Protein AF-A0A091B9T5-F1 (afdb_monomer)

Nearest PDB structures (foldseek):
  4co3-assembly2_B  TM=3.936E-01  e=3.176E-01  Azospirillum brasilense
  1k1g-assembly1_A  TM=3.291E-01  e=1.019E+00  Homo sapiens
  7tlf-assembly2_E  TM=2.556E-01  e=2.486E+00  Proteomonas sulcata
  7pkq-assembly1_e  TM=2.042E-01  e=5.663E+00  Chlamydomonas reinhardtii

Foldseek 3Di:
DAFDQDQVVQVVLCVVCVVVVFAKDKDFDDPPPDPDPDDDDPVVVVVSVVGDTIHMDGPDPVCVVVSVVVCVVVVVDDPDPPVPDPDPPVPPPPDPPPPDVVVVVVVVVVVVVVVVCCVVVVVVVVVVVVD

Structure (mmCIF, N/CA/C/O backbone):
data_AF-A0A091B9T5-F1
#
_entry.id   AF-A0A091B9T5-F1
#
loop_
_atom_site.group_PDB
_atom_site.id
_atom_site.type_symbol
_atom_site.label_atom_id
_atom_site.label_alt_id
_atom_site.label_comp_id
_atom_site.label_asym_id
_atom_site.label_entity_id
_atom_site.label_seq_id
_atom_site.pdbx_PDB_ins_code
_atom_site.Cartn_x
_atom_site.Cartn_y
_atom_site.Cartn_z
_atom_site.occupancy
_atom_site.B_iso_or_equiv
_atom_site.auth_seq_id
_atom_site.auth_comp_id
_atom_site.auth_asym_id
_atom_site.auth_atom_id
_atom_site.pdbx_PDB_model_num
ATOM 1 N N . MET A 1 1 ? 3.697 -1.158 4.494 1.00 85.44 1 MET A N 1
ATOM 2 C CA . MET A 1 1 ? 2.756 -0.263 5.195 1.00 85.44 1 MET A CA 1
ATOM 3 C C . MET A 1 1 ? 1.846 0.366 4.160 1.00 85.44 1 MET A C 1
ATOM 5 O O . MET A 1 1 ? 2.355 0.818 3.140 1.00 85.44 1 MET A O 1
ATOM 9 N N . PHE A 1 2 ? 0.542 0.374 4.419 1.00 89.56 2 PHE A N 1
ATOM 10 C CA . PHE A 1 2 ? -0.470 1.042 3.598 1.00 89.56 2 PHE A CA 1
ATOM 11 C C . PHE A 1 2 ? -1.319 1.949 4.495 1.00 89.56 2 PHE A C 1
ATOM 13 O O . PHE A 1 2 ? -1.647 1.556 5.613 1.00 89.56 2 PHE A O 1
ATOM 20 N N . THR A 1 3 ? -1.667 3.143 4.019 1.00 89.00 3 THR A N 1
ATOM 21 C CA . THR A 1 3 ? -2.402 4.156 4.792 1.00 89.00 3 THR A CA 1
ATOM 22 C C . THR A 1 3 ? -3.555 4.695 3.962 1.00 89.00 3 THR A C 1
ATOM 24 O O . THR A 1 3 ? -3.389 4.973 2.776 1.00 89.00 3 THR A O 1
ATOM 27 N N . SER A 1 4 ? -4.725 4.870 4.576 1.00 85.62 4 SER A N 1
ATOM 28 C CA . SER A 1 4 ? -5.888 5.464 3.919 1.00 85.62 4 SER A CA 1
ATOM 29 C C . SER A 1 4 ? -6.719 6.295 4.890 1.00 85.62 4 SER A C 1
ATOM 31 O O . SER A 1 4 ? -6.839 5.979 6.070 1.00 85.62 4 SER A O 1
ATOM 33 N N . ALA A 1 5 ? -7.363 7.341 4.369 1.00 83.19 5 ALA A N 1
ATOM 34 C CA . ALA A 1 5 ? -8.342 8.120 5.124 1.00 83.19 5 ALA A CA 1
ATOM 35 C C . ALA A 1 5 ? -9.638 7.333 5.410 1.00 83.19 5 ALA A C 1
ATOM 37 O O . ALA A 1 5 ? -10.395 7.695 6.307 1.00 83.19 5 ALA A O 1
ATOM 38 N N . ARG A 1 6 ? -9.921 6.278 4.633 1.00 83.81 6 ARG A N 1
ATOM 39 C CA . ARG A 1 6 ? -11.089 5.407 4.818 1.00 83.81 6 ARG A CA 1
ATOM 40 C C . ARG A 1 6 ? -10.661 4.157 5.572 1.00 83.81 6 ARG A C 1
ATOM 42 O O . ARG A 1 6 ? -9.867 3.372 5.053 1.00 83.81 6 ARG A O 1
ATOM 49 N N . PHE A 1 7 ? -11.195 3.967 6.774 1.00 87.75 7 PHE A N 1
ATOM 50 C CA . PHE A 1 7 ? -10.878 2.800 7.595 1.00 87.75 7 PHE A CA 1
ATOM 51 C C . PHE A 1 7 ? -11.269 1.487 6.905 1.00 87.75 7 PHE A C 1
ATOM 53 O O . PHE A 1 7 ? -10.527 0.514 6.965 1.00 87.75 7 PHE A O 1
ATOM 60 N N . GLU A 1 8 ? -12.374 1.486 6.161 1.00 88.56 8 GLU A N 1
ATOM 61 C CA . GLU A 1 8 ? -12.866 0.325 5.419 1.00 88.56 8 GLU A CA 1
ATOM 62 C C . GLU A 1 8 ? -11.849 -0.161 4.380 1.00 88.56 8 GLU A C 1
ATOM 64 O O . GLU A 1 8 ? -11.704 -1.361 4.160 1.00 88.56 8 GLU A O 1
ATOM 69 N N . ASN A 1 9 ? -11.104 0.761 3.762 1.00 90.38 9 ASN A N 1
ATOM 70 C CA . ASN A 1 9 ? -10.045 0.400 2.823 1.00 90.38 9 ASN A CA 1
ATOM 71 C C . ASN A 1 9 ? -8.889 -0.295 3.544 1.00 90.38 9 ASN A C 1
ATOM 73 O O . ASN A 1 9 ? -8.365 -1.284 3.046 1.00 90.38 9 ASN A O 1
ATOM 77 N N . VAL A 1 10 ? -8.505 0.203 4.720 1.00 92.25 10 VAL A N 1
ATOM 78 C CA . VAL A 1 10 ? -7.447 -0.406 5.539 1.00 92.25 10 VAL A CA 1
ATOM 79 C C . VAL A 1 10 ? -7.854 -1.802 5.991 1.00 92.25 10 VAL A C 1
ATOM 81 O O . VAL A 1 10 ? -7.038 -2.715 5.931 1.00 92.25 10 VAL A O 1
ATOM 84 N N . GLN A 1 11 ? -9.118 -1.980 6.373 1.00 92.56 11 GLN A N 1
ATOM 85 C CA . GLN A 1 11 ? -9.650 -3.273 6.783 1.00 92.56 11 GLN A CA 1
ATOM 86 C C . GLN A 1 11 ? -9.639 -4.284 5.633 1.00 92.56 11 GLN A C 1
ATOM 88 O O . GLN A 1 11 ? -9.098 -5.368 5.795 1.00 92.56 11 GLN A O 1
ATOM 93 N N . ARG A 1 12 ? -10.090 -3.894 4.433 1.00 94.12 12 ARG A N 1
ATOM 94 C CA . ARG A 1 12 ? -10.006 -4.760 3.243 1.00 94.12 12 ARG A CA 1
ATOM 95 C C . ARG A 1 12 ? -8.576 -5.183 2.907 1.00 94.12 12 ARG A C 1
ATOM 97 O O . ARG A 1 12 ? -8.353 -6.319 2.506 1.00 94.12 12 ARG A O 1
ATOM 104 N N . VAL A 1 13 ? -7.606 -4.278 3.048 1.00 93.88 13 VAL A N 1
ATOM 105 C CA . VAL A 1 13 ? -6.190 -4.609 2.816 1.00 93.88 13 VAL A CA 1
ATOM 106 C C . VAL A 1 13 ? -5.651 -5.529 3.915 1.00 93.88 13 VAL A C 1
ATOM 108 O O . VAL A 1 13 ? -4.886 -6.440 3.618 1.00 93.88 13 VAL A O 1
ATOM 111 N N . ALA A 1 14 ? -6.053 -5.331 5.171 1.00 95.25 14 ALA A N 1
ATOM 112 C CA . ALA A 1 14 ? -5.686 -6.218 6.272 1.00 95.25 14 ALA A CA 1
ATOM 113 C C . ALA A 1 14 ? -6.248 -7.635 6.084 1.00 95.25 14 ALA A C 1
ATOM 115 O O . ALA A 1 14 ? -5.518 -8.607 6.279 1.00 95.25 14 ALA A O 1
ATOM 116 N N . ASP A 1 15 ? -7.503 -7.757 5.651 1.00 95.88 15 ASP A N 1
ATOM 117 C CA . ASP A 1 15 ? -8.141 -9.044 5.362 1.00 95.88 15 ASP A CA 1
ATOM 118 C C . ASP A 1 15 ? -7.389 -9.773 4.240 1.00 95.88 15 ASP A C 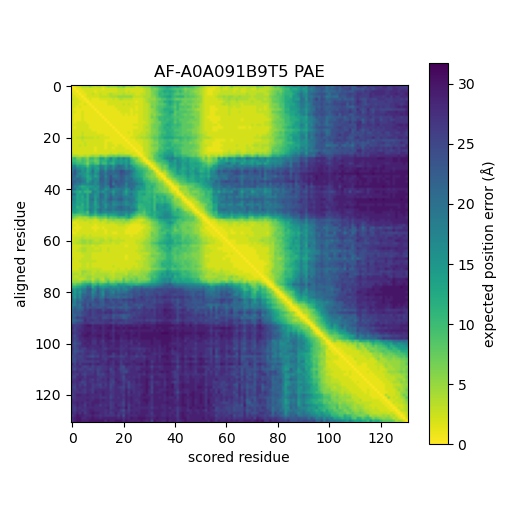1
ATOM 120 O O . ASP A 1 15 ? -6.948 -10.901 4.428 1.00 95.88 15 ASP A O 1
ATOM 124 N N . MET A 1 16 ? -7.105 -9.083 3.133 1.00 95.19 16 MET A N 1
ATOM 125 C CA . MET A 1 16 ? -6.310 -9.615 2.021 1.00 95.19 16 MET A CA 1
ATOM 126 C C . MET A 1 16 ? -4.911 -10.089 2.450 1.00 95.19 16 MET A C 1
ATOM 128 O 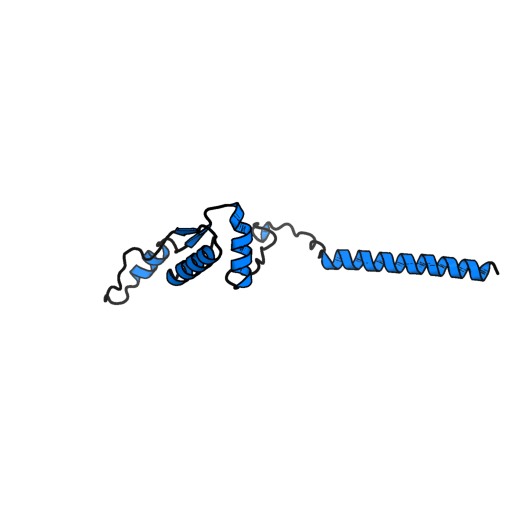O . MET A 1 16 ? -4.466 -11.164 2.051 1.00 95.19 16 MET A O 1
ATOM 132 N N . LEU A 1 17 ? -4.190 -9.296 3.251 1.00 95.25 17 LEU A N 1
ATOM 133 C CA . LEU A 1 17 ? -2.877 -9.701 3.764 1.00 95.25 17 LEU A CA 1
ATOM 134 C C . LEU A 1 17 ? -3.000 -10.945 4.655 1.00 95.25 17 LEU A C 1
ATOM 136 O O . LEU A 1 17 ? -2.178 -11.852 4.556 1.00 95.25 17 LEU A O 1
ATOM 140 N N . SER A 1 18 ? -4.049 -11.016 5.474 1.00 95.69 18 SER A N 1
ATOM 141 C CA . SER A 1 18 ? -4.312 -12.168 6.343 1.00 95.69 18 SER A CA 1
ATOM 142 C C . SER A 1 18 ? -4.647 -13.428 5.539 1.00 95.69 18 SER A C 1
ATOM 144 O O . SER A 1 18 ? -4.139 -14.501 5.855 1.00 95.69 18 SER A O 1
ATOM 146 N N . GLU A 1 19 ? -5.436 -13.303 4.468 1.00 96.00 19 GLU A N 1
ATOM 147 C CA . GLU A 1 19 ? -5.745 -14.389 3.524 1.00 96.00 19 GLU A CA 1
ATOM 148 C C . GLU A 1 19 ? -4.485 -14.925 2.831 1.00 96.00 19 GLU A C 1
ATOM 150 O O . GLU A 1 19 ? -4.364 -16.127 2.602 1.00 96.00 19 GLU A O 1
ATOM 155 N N . ALA A 1 20 ? -3.511 -14.054 2.559 1.00 93.94 20 ALA A N 1
ATOM 156 C CA . ALA A 1 20 ? -2.205 -14.430 2.021 1.00 93.94 20 ALA A CA 1
ATOM 157 C C . ALA A 1 20 ? -1.244 -15.028 3.072 1.00 93.94 20 ALA A C 1
ATOM 159 O O . ALA A 1 20 ? -0.095 -15.330 2.747 1.00 93.94 20 ALA A 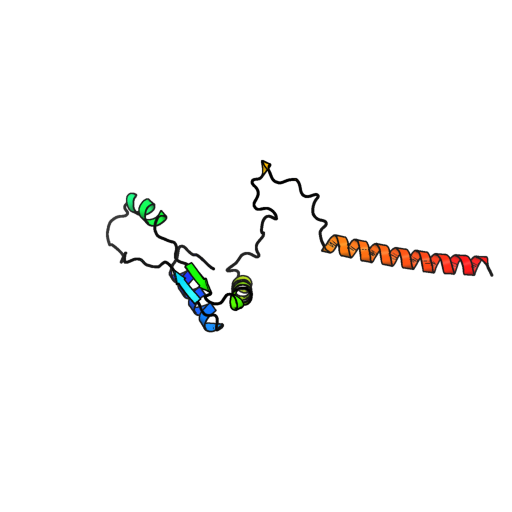O 1
ATOM 160 N N . GLY A 1 21 ? -1.684 -15.194 4.325 1.00 95.44 21 GLY A N 1
ATOM 161 C CA . GLY A 1 21 ? -0.867 -15.707 5.426 1.00 95.44 21 GLY A CA 1
ATOM 162 C C . GLY A 1 21 ? 0.125 -14.692 6.003 1.00 95.44 21 GLY A C 1
ATOM 163 O O . GLY A 1 21 ? 1.031 -15.081 6.739 1.00 95.44 21 GLY A O 1
ATOM 164 N N . ILE A 1 22 ? -0.033 -13.404 5.684 1.00 96.38 22 ILE A N 1
ATOM 165 C CA . ILE A 1 22 ? 0.865 -12.328 6.108 1.00 96.38 22 ILE A CA 1
ATOM 166 C C . ILE A 1 22 ? 0.340 -11.701 7.400 1.00 96.38 22 ILE A C 1
ATOM 168 O O . ILE A 1 22 ? -0.727 -11.078 7.445 1.00 96.38 22 ILE A O 1
ATOM 172 N N . GLU A 1 23 ? 1.132 -11.820 8.462 1.00 95.56 23 GLU A N 1
ATOM 173 C CA . GLU A 1 23 ? 0.777 -11.285 9.773 1.00 95.56 23 GLU A CA 1
ATOM 174 C C . GLU A 1 23 ? 0.812 -9.748 9.764 1.00 95.56 23 GLU A C 1
ATOM 176 O O . GLU A 1 23 ? 1.817 -9.126 9.399 1.00 95.56 23 GLU A O 1
ATOM 181 N N . ASN A 1 24 ? -0.289 -9.116 10.173 1.00 95.94 24 ASN A N 1
ATOM 182 C CA . ASN A 1 24 ? -0.463 -7.671 10.072 1.00 95.94 24 ASN A CA 1
ATOM 183 C C . ASN A 1 24 ? -1.164 -7.060 11.298 1.00 95.94 24 ASN A C 1
ATOM 185 O O . ASN A 1 24 ? -1.765 -7.747 12.122 1.00 95.94 24 ASN A O 1
ATOM 189 N N . ARG A 1 25 ? -1.044 -5.737 11.435 1.00 94.25 25 ARG A N 1
ATOM 190 C CA . ARG A 1 25 ? -1.648 -4.926 12.493 1.00 94.25 25 ARG A CA 1
ATOM 191 C C . ARG A 1 25 ? -2.217 -3.639 11.912 1.00 94.25 25 ARG A C 1
ATOM 193 O O . ARG A 1 25 ? -1.509 -2.890 11.239 1.00 94.25 25 ARG A O 1
ATOM 200 N N . ILE A 1 26 ? -3.466 -3.342 12.253 1.00 92.44 26 ILE A N 1
ATOM 201 C CA . ILE A 1 26 ? -4.098 -2.056 11.951 1.00 92.44 26 ILE A CA 1
ATOM 202 C C . ILE A 1 26 ? -3.751 -1.043 13.055 1.00 92.44 26 ILE A C 1
ATOM 204 O O . ILE A 1 26 ? -3.810 -1.354 14.244 1.00 92.44 26 ILE A O 1
ATOM 208 N N . MET A 1 27 ? -3.369 0.167 12.657 1.00 88.94 27 MET A N 1
ATOM 209 C CA . MET A 1 27 ? -3.007 1.301 13.506 1.00 88.94 27 MET A CA 1
ATOM 210 C C . MET A 1 27 ? -3.829 2.520 13.086 1.00 88.94 27 MET A C 1
ATOM 212 O O . MET A 1 27 ? -3.874 2.860 11.905 1.00 88.94 27 MET A O 1
ATOM 216 N N . GLY A 1 28 ? -4.454 3.201 14.047 1.00 78.75 28 GLY A N 1
ATOM 217 C CA . GLY A 1 28 ? -5.491 4.189 13.738 1.00 78.75 28 GLY A CA 1
ATOM 218 C C . GLY A 1 28 ? -6.790 3.507 13.290 1.00 78.75 28 GLY A C 1
ATOM 219 O O . GLY A 1 28 ? -6.817 2.324 12.962 1.00 78.75 28 GLY A O 1
ATOM 220 N N . GLY A 1 29 ? -7.906 4.221 13.334 1.00 69.31 29 GLY A N 1
ATOM 221 C CA . GLY A 1 29 ? -9.212 3.619 13.077 1.00 69.31 29 GLY A CA 1
ATOM 222 C C . GLY A 1 29 ? -10.344 4.515 13.536 1.00 69.31 29 GLY A C 1
ATOM 223 O O . GLY A 1 29 ? -10.064 5.652 13.920 1.00 69.31 29 GLY A O 1
ATOM 224 N N . PRO A 1 30 ? -11.605 4.051 13.477 1.00 62.69 30 PRO A N 1
ATOM 225 C CA . PRO A 1 30 ? -12.757 4.885 13.761 1.00 62.69 30 PRO A CA 1
ATOM 226 C C . PRO A 1 30 ? -12.765 5.180 15.261 1.00 62.69 30 PRO A C 1
ATOM 228 O O . PRO A 1 30 ? -13.372 4.475 16.064 1.00 62.69 30 PRO A O 1
ATOM 231 N N . GLY A 1 31 ? -12.014 6.203 15.657 1.00 58.34 31 GLY A N 1
ATOM 232 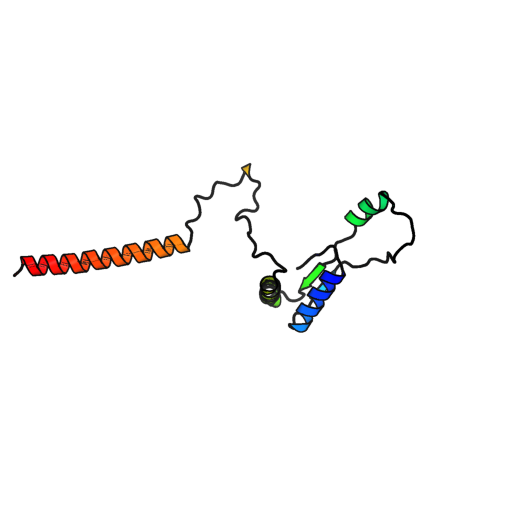C CA . GLY A 1 31 ? -11.921 6.661 17.025 1.00 58.34 31 GLY A CA 1
ATOM 233 C C . GLY A 1 31 ? -13.267 7.232 17.417 1.00 58.34 31 GLY A C 1
ATOM 234 O O . GLY A 1 31 ? -13.529 8.378 17.102 1.00 58.34 31 GLY A O 1
ATOM 235 N N . TYR A 1 32 ? -14.124 6.416 18.035 1.00 50.81 32 TYR A N 1
ATOM 236 C CA . TYR A 1 32 ? -15.332 6.734 18.816 1.00 50.81 32 TYR A CA 1
ATOM 237 C C . TYR A 1 32 ? -16.310 7.829 18.305 1.00 50.81 32 TYR A C 1
ATOM 239 O O . TYR A 1 32 ? -17.297 8.142 18.967 1.00 50.81 32 TYR A O 1
ATOM 247 N N . LYS A 1 33 ? -16.139 8.407 17.115 1.00 55.59 33 LYS A N 1
ATOM 248 C CA . LYS A 1 33 ? -17.066 9.373 16.52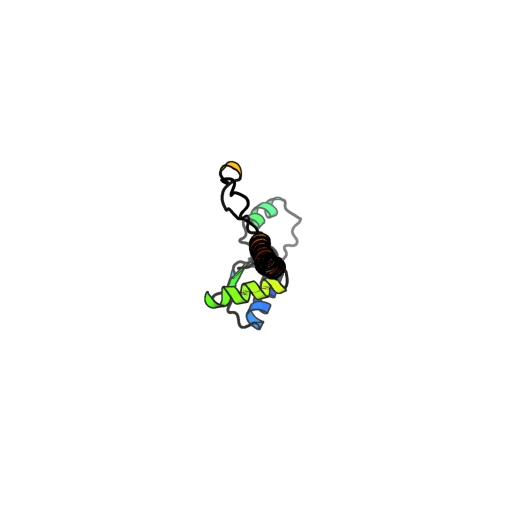2 1.00 55.59 33 LYS A CA 1
ATOM 249 C C . LYS A 1 33 ? -18.141 8.610 15.763 1.00 55.59 33 LYS A C 1
ATOM 251 O O . LYS A 1 33 ? -18.164 8.546 14.538 1.00 55.59 33 LYS A O 1
ATOM 256 N N . GLY A 1 34 ? -19.048 8.018 16.538 1.00 54.12 34 GLY A N 1
ATOM 257 C CA . GLY A 1 34 ? -20.345 7.586 16.038 1.00 54.12 34 GLY A CA 1
ATOM 258 C C . GL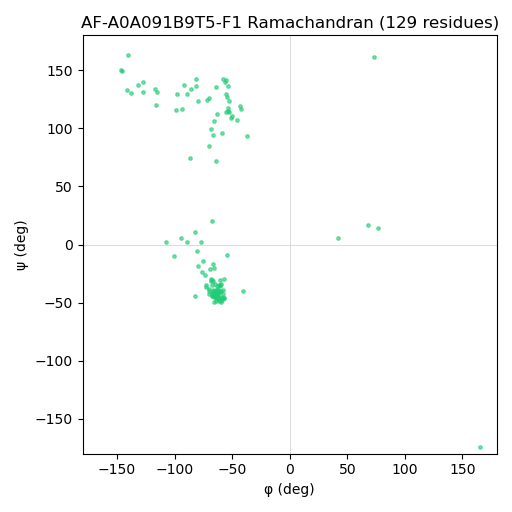Y A 1 34 ? -21.037 8.761 15.353 1.00 54.12 34 GLY A C 1
ATOM 259 O O . GLY A 1 34 ? -20.990 9.886 15.849 1.00 54.12 34 GLY A O 1
ATOM 260 N N . TYR A 1 35 ? -21.629 8.485 14.194 1.00 50.81 35 TYR A N 1
ATOM 261 C CA . TYR A 1 35 ? -22.378 9.401 13.336 1.00 50.81 35 TYR A CA 1
ATOM 262 C C . TYR A 1 35 ? -23.211 10.408 14.157 1.00 50.81 35 TYR A C 1
ATOM 264 O O . TYR A 1 35 ? -24.327 10.120 14.594 1.00 50.81 35 TYR A O 1
ATOM 272 N N . SER A 1 36 ? -22.653 11.589 14.435 1.00 58.41 36 SER A N 1
ATOM 273 C CA . SER A 1 36 ? -23.358 12.616 15.198 1.00 58.41 36 SER A CA 1
ATOM 274 C C . SER A 1 36 ? -24.320 13.310 14.246 1.00 58.41 36 SER A C 1
ATOM 276 O O . SER A 1 36 ? -23.892 13.865 13.240 1.00 58.41 36 SER A O 1
ATOM 278 N N . ARG A 1 37 ? -25.620 13.331 14.565 1.00 64.44 37 ARG A N 1
ATOM 279 C CA . ARG A 1 37 ? -26.659 14.050 13.792 1.00 64.44 37 ARG A CA 1
ATOM 280 C C . ARG A 1 37 ? -26.518 15.583 13.861 1.00 64.44 37 ARG A C 1
ATOM 282 O O . ARG A 1 37 ? -27.499 16.305 13.695 1.00 64.44 37 ARG A O 1
ATOM 289 N N . ARG A 1 38 ? -25.337 16.096 14.207 1.00 65.25 38 ARG A N 1
ATOM 290 C CA . ARG A 1 38 ? -25.073 17.525 14.351 1.00 65.25 38 ARG A CA 1
ATOM 291 C C . ARG A 1 38 ? -24.815 18.139 12.983 1.00 65.25 38 ARG A C 1
ATOM 293 O O . ARG A 1 38 ? -24.201 17.526 12.114 1.00 65.25 38 ARG A O 1
ATOM 300 N N . GLN A 1 39 ? -25.313 19.359 12.807 1.00 65.62 39 GLN A N 1
ATOM 301 C CA . GLN A 1 39 ? -25.091 20.137 11.597 1.00 65.62 39 GLN A CA 1
ATOM 302 C C . GLN A 1 39 ? -23.589 20.325 11.354 1.00 65.62 39 GLN A C 1
ATOM 304 O O . GLN A 1 39 ? -22.807 20.469 12.293 1.00 65.62 39 GLN A O 1
ATOM 309 N N . PHE A 1 40 ? -23.209 20.282 10.079 1.00 62.72 40 PHE A N 1
ATOM 310 C CA . PHE A 1 40 ? -21.835 20.341 9.590 1.00 62.72 40 PHE A CA 1
ATOM 311 C C . PHE A 1 40 ? -21.077 21.529 10.219 1.00 62.72 40 PHE A C 1
ATOM 313 O O . PHE A 1 40 ? -21.382 22.683 9.927 1.00 62.72 40 PHE A O 1
ATOM 320 N N . SER A 1 41 ? -20.104 21.264 11.098 1.00 60.91 41 SER A N 1
ATOM 321 C CA . SER A 1 41 ? -19.290 22.307 11.737 1.00 60.91 41 SER A CA 1
ATOM 322 C C . SER A 1 41 ? -17.952 22.463 11.016 1.00 60.91 41 SER A C 1
ATOM 324 O O . SER A 1 41 ? -17.221 21.494 10.816 1.00 60.91 41 SER A O 1
ATOM 326 N N . TYR A 1 42 ? -17.581 23.695 10.661 1.00 64.00 42 TYR A N 1
ATOM 327 C CA . TYR A 1 42 ? -16.285 23.991 10.034 1.00 64.00 42 TYR A CA 1
ATOM 328 C C . TYR A 1 42 ? -15.085 23.736 10.964 1.00 64.00 42 TYR A C 1
ATOM 330 O O . TYR A 1 42 ? -13.970 23.544 10.479 1.00 64.00 42 TYR A O 1
ATOM 338 N N . ALA A 1 43 ? -15.299 23.683 12.284 1.00 63.38 43 ALA A N 1
ATOM 339 C CA . ALA A 1 43 ? -14.253 23.376 13.261 1.00 63.38 43 ALA A CA 1
ATOM 340 C C . ALA A 1 43 ? -13.845 21.889 13.260 1.00 63.38 43 ALA A C 1
ATOM 342 O O . ALA A 1 43 ? -12.696 21.572 13.568 1.00 63.38 43 ALA A O 1
ATOM 343 N N . ASP A 1 44 ? -14.739 20.981 12.848 1.00 60.72 44 ASP A N 1
ATOM 344 C CA . ASP A 1 44 ? -14.462 19.537 12.833 1.00 60.72 44 ASP A CA 1
ATOM 345 C C . ASP A 1 44 ? -13.410 19.154 11.781 1.00 60.72 44 ASP A C 1
ATOM 347 O O . ASP A 1 44 ? -12.623 18.239 12.010 1.00 60.72 44 ASP A O 1
ATOM 351 N N . LYS A 1 45 ? -13.310 19.895 10.666 1.00 57.91 45 LYS A N 1
ATOM 352 C CA . LYS A 1 45 ? -12.310 19.619 9.618 1.00 57.91 45 LYS A CA 1
ATOM 353 C C . LYS A 1 45 ? -10.866 19.766 10.106 1.00 57.91 45 LYS A C 1
ATOM 355 O O . LYS A 1 45 ? -10.006 19.006 9.669 1.00 57.91 45 LYS A O 1
ATOM 360 N N . LYS A 1 46 ? -10.587 20.723 11.001 1.00 55.28 46 LYS A N 1
ATOM 361 C CA . LYS A 1 46 ? -9.241 20.885 11.583 1.00 55.28 46 LYS A CA 1
ATOM 362 C C . LYS A 1 46 ? -8.922 19.780 12.588 1.00 55.28 46 LYS A C 1
ATOM 364 O O . LYS A 1 46 ? -7.792 19.313 12.611 1.00 55.28 46 LYS A O 1
ATOM 369 N N . ALA A 1 47 ? -9.914 19.335 13.358 1.00 56.69 47 ALA A N 1
ATOM 370 C CA . ALA A 1 47 ? -9.754 18.210 14.275 1.00 56.69 47 ALA A CA 1
ATOM 371 C C . ALA A 1 47 ? -9.517 16.886 13.520 1.00 56.69 47 ALA A C 1
ATOM 373 O O . ALA A 1 47 ? -8.648 16.114 13.905 1.00 56.69 47 ALA A O 1
ATOM 374 N N . GLN A 1 48 ? -10.207 16.667 12.395 1.00 55.75 48 GLN A N 1
ATOM 375 C CA . GLN A 1 48 ? -10.031 15.484 11.541 1.00 55.75 48 GLN A CA 1
ATOM 376 C C . GLN A 1 48 ? -8.670 15.417 10.843 1.00 55.75 48 GLN A C 1
ATOM 378 O O . GLN A 1 48 ? -8.143 14.331 10.641 1.00 55.75 48 GLN A O 1
ATOM 383 N N . ALA A 1 49 ? -8.069 16.560 10.504 1.00 54.62 49 ALA A N 1
ATOM 384 C CA . ALA A 1 49 ? -6.706 16.596 9.969 1.00 54.62 49 ALA A CA 1
ATOM 385 C C . ALA A 1 49 ? -5.645 16.162 11.002 1.00 54.62 49 ALA A C 1
ATOM 387 O O . ALA A 1 49 ? -4.516 15.855 10.627 1.00 54.62 49 ALA A O 1
ATOM 388 N N . GLN A 1 50 ? -6.008 16.150 12.288 1.00 54.25 50 GLN A N 1
ATOM 389 C CA . GLN A 1 50 ? -5.140 15.783 13.404 1.00 54.25 50 GLN A CA 1
ATOM 390 C C . GLN A 1 50 ? -5.376 14.345 13.894 1.00 54.25 50 GLN A C 1
ATOM 392 O O . GLN A 1 50 ? -4.583 13.834 14.683 1.00 54.25 50 GLN A O 1
ATOM 397 N N . GLU A 1 51 ? -6.439 13.682 13.424 1.00 63.75 51 GLU A N 1
ATOM 398 C CA . GLU A 1 51 ? -6.686 12.266 13.688 1.00 63.75 51 GLU A CA 1
ATOM 399 C C . GLU A 1 51 ? -5.678 11.420 12.894 1.00 63.75 51 GLU A C 1
ATOM 401 O O . GLU A 1 51 ? -5.540 11.548 11.675 1.00 63.75 51 GLU A O 1
ATOM 406 N N . THR A 1 52 ? -4.937 10.561 13.599 1.00 69.94 52 THR A N 1
ATOM 407 C CA . THR A 1 52 ? -3.976 9.630 13.001 1.00 69.94 52 THR A CA 1
ATOM 408 C C . THR A 1 52 ? -4.671 8.797 11.926 1.00 69.94 52 THR A C 1
ATOM 410 O O . THR A 1 52 ? -5.601 8.046 12.227 1.00 69.94 52 THR A O 1
ATOM 413 N N . GLN A 1 53 ? -4.221 8.926 10.675 1.00 82.38 53 GLN A N 1
ATOM 414 C CA . GLN A 1 53 ? -4.786 8.177 9.553 1.00 82.38 53 GLN A CA 1
ATOM 415 C C . GLN A 1 53 ? -4.728 6.671 9.826 1.00 82.38 53 GLN A C 1
ATOM 417 O O . GLN A 1 53 ? -3.731 6.160 10.343 1.00 82.38 53 GLN A O 1
ATOM 422 N N . ALA A 1 54 ? -5.792 5.959 9.453 1.00 88.50 54 ALA A N 1
ATOM 423 C CA . ALA A 1 54 ? -5.815 4.512 9.558 1.00 88.50 54 ALA A CA 1
ATOM 424 C C . ALA A 1 54 ? -4.752 3.907 8.628 1.00 88.50 54 ALA A C 1
ATOM 426 O O . ALA A 1 54 ? -4.599 4.305 7.469 1.00 88.50 54 ALA A O 1
ATOM 427 N N . SER A 1 55 ? -4.009 2.936 9.140 1.00 91.25 55 SER A N 1
ATOM 428 C CA . SER A 1 55 ? -2.895 2.301 8.446 1.00 91.25 55 SER A CA 1
ATOM 429 C C . SER A 1 55 ? -2.778 0.829 8.812 1.00 91.25 55 SER A C 1
ATOM 431 O O . SER A 1 55 ? -3.125 0.431 9.919 1.00 91.25 55 SER A O 1
ATOM 433 N N . VAL A 1 56 ? -2.274 0.015 7.888 1.00 93.62 56 VAL A N 1
ATOM 434 C CA . VAL A 1 56 ? -1.951 -1.397 8.113 1.00 93.62 56 VAL A CA 1
ATOM 435 C C . VAL A 1 56 ? -0.447 -1.621 7.979 1.00 93.62 56 VAL A C 1
ATOM 437 O O . VAL A 1 56 ? 0.213 -1.171 7.031 1.00 93.62 56 VAL A O 1
ATOM 440 N N . TRP A 1 57 ? 0.091 -2.318 8.971 1.00 94.06 57 TRP A N 1
ATOM 441 C CA . TRP A 1 57 ? 1.502 -2.620 9.149 1.00 94.06 57 TRP A CA 1
ATOM 442 C C . TRP A 1 57 ? 1.693 -4.125 9.086 1.00 94.06 57 TRP A C 1
ATOM 444 O O . TRP A 1 57 ? 0.949 -4.866 9.716 1.00 94.06 57 TRP A O 1
ATOM 454 N N . VAL A 1 58 ? 2.696 -4.569 8.339 1.00 95.88 58 VAL A N 1
ATOM 455 C CA . VAL A 1 58 ? 3.112 -5.973 8.356 1.00 95.88 58 VAL A CA 1
ATOM 456 C C . VAL A 1 58 ? 4.002 -6.164 9.584 1.00 95.88 58 VAL A C 1
ATOM 458 O O . VAL A 1 58 ? 4.818 -5.291 9.877 1.00 95.88 58 VAL A O 1
ATOM 461 N N . ILE A 1 59 ? 3.809 -7.250 10.333 1.00 95.62 59 ILE A N 1
ATOM 462 C CA . ILE A 1 59 ? 4.517 -7.481 11.602 1.00 95.62 59 ILE A CA 1
ATOM 463 C C . ILE A 1 59 ? 5.908 -8.064 11.350 1.00 95.62 59 ILE A C 1
ATOM 465 O O . ILE A 1 59 ? 6.884 -7.621 11.955 1.00 95.62 59 ILE A O 1
ATOM 469 N N . LYS A 1 60 ? 6.006 -9.039 10.443 1.00 94.19 60 LYS A N 1
ATOM 470 C CA . LYS A 1 60 ? 7.26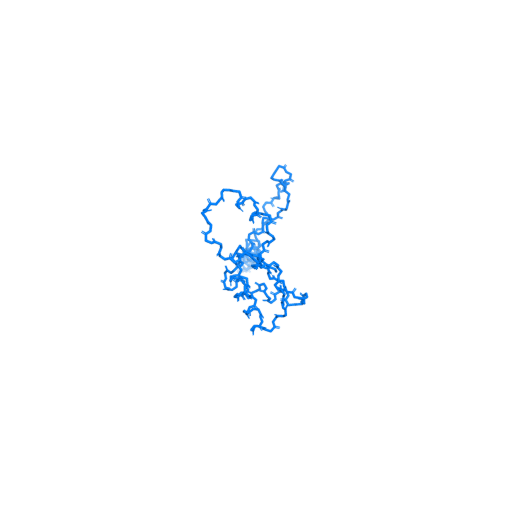6 -9.707 10.111 1.00 94.19 60 LYS A CA 1
ATOM 471 C C . LYS A 1 60 ? 7.983 -8.969 8.992 1.00 94.19 60 LYS A C 1
ATOM 473 O O . LYS A 1 60 ? 7.409 -8.718 7.936 1.00 94.19 60 LYS A O 1
ATOM 478 N N . SER A 1 61 ? 9.261 -8.671 9.204 1.00 92.00 61 SER A N 1
ATOM 479 C CA . SER A 1 61 ? 10.113 -8.051 8.184 1.00 92.00 61 SER A CA 1
ATOM 480 C C . SER A 1 61 ? 10.235 -8.896 6.920 1.00 92.00 61 SER A C 1
ATOM 482 O O . SER A 1 61 ? 10.313 -8.350 5.821 1.00 92.00 61 SER A O 1
ATOM 484 N N . ASP A 1 62 ? 10.233 -10.218 7.076 1.00 95.00 62 ASP A N 1
ATOM 485 C CA . ASP A 1 62 ? 10.462 -11.165 5.982 1.00 95.00 62 ASP A CA 1
ATOM 486 C C . ASP A 1 62 ? 9.310 -11.137 4.966 1.00 95.00 62 ASP A C 1
ATOM 488 O O . ASP A 1 62 ? 9.528 -11.255 3.758 1.00 95.00 62 ASP A O 1
ATOM 492 N N . ASP A 1 63 ? 8.100 -10.836 5.440 1.00 95.88 63 ASP A N 1
ATOM 493 C CA . ASP A 1 63 ? 6.893 -10.772 4.618 1.00 95.88 63 ASP A CA 1
ATOM 494 C C . ASP A 1 63 ? 6.770 -9.438 3.859 1.00 95.88 63 ASP A C 1
ATOM 496 O O . ASP A 1 63 ? 5.875 -9.264 3.031 1.00 95.88 63 ASP A O 1
ATOM 500 N N . TYR A 1 64 ? 7.659 -8.462 4.090 1.00 92.81 64 TYR A N 1
ATOM 501 C CA . TYR A 1 64 ? 7.551 -7.131 3.478 1.00 92.81 64 TYR A CA 1
ATOM 502 C C . TYR A 1 64 ? 7.628 -7.164 1.954 1.00 92.81 64 TYR A C 1
ATOM 504 O O . TYR A 1 64 ? 6.893 -6.428 1.291 1.00 92.81 64 TYR A O 1
ATOM 512 N N . LYS A 1 65 ? 8.513 -7.998 1.395 1.00 92.75 65 LYS A N 1
ATOM 513 C CA . LYS A 1 65 ? 8.661 -8.132 -0.060 1.00 92.75 65 LYS A CA 1
ATOM 514 C C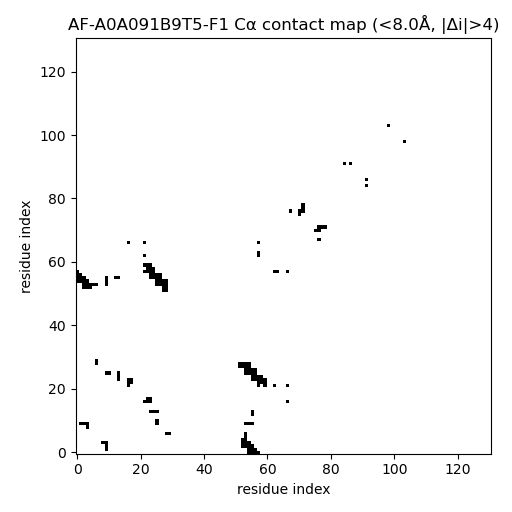 . LYS A 1 65 ? 7.392 -8.721 -0.670 1.00 92.75 65 LYS A C 1
ATOM 516 O O . LYS A 1 65 ? 6.837 -8.128 -1.589 1.00 92.75 65 LYS A O 1
ATOM 521 N N . GLN A 1 66 ? 6.907 -9.818 -0.097 1.00 92.38 66 GLN A N 1
ATOM 522 C CA . GLN A 1 66 ? 5.701 -10.504 -0.552 1.00 92.38 66 GLN A CA 1
ATOM 523 C C . GLN A 1 66 ? 4.457 -9.613 -0.429 1.00 92.38 66 GLN A C 1
ATOM 525 O O . GLN A 1 66 ? 3.692 -9.482 -1.380 1.00 92.38 66 GLN A O 1
ATOM 530 N N . ALA A 1 67 ? 4.284 -8.930 0.705 1.00 93.94 67 ALA A N 1
ATOM 531 C CA . ALA A 1 67 ? 3.183 -7.994 0.914 1.00 93.94 67 ALA A CA 1
ATOM 532 C C . ALA A 1 67 ? 3.206 -6.852 -0.110 1.00 93.94 67 ALA A C 1
ATOM 534 O O . ALA A 1 67 ? 2.163 -6.423 -0.602 1.00 93.94 67 ALA A O 1
ATOM 535 N N . ARG A 1 68 ? 4.399 -6.340 -0.436 1.00 90.19 68 ARG A N 1
ATOM 536 C CA . ARG A 1 68 ? 4.562 -5.273 -1.426 1.00 90.19 68 ARG A CA 1
ATOM 537 C C . ARG A 1 68 ? 4.213 -5.747 -2.830 1.00 90.19 68 ARG A C 1
ATOM 539 O O . ARG A 1 68 ? 3.538 -5.005 -3.532 1.00 90.19 68 ARG A O 1
ATOM 546 N N . GLU A 1 69 ? 4.658 -6.937 -3.216 1.00 91.56 69 GLU A N 1
ATOM 547 C CA . GLU A 1 69 ? 4.323 -7.552 -4.507 1.00 91.56 69 GLU A CA 1
ATOM 548 C C . GLU A 1 69 ? 2.806 -7.731 -4.639 1.00 91.56 69 GLU A C 1
ATOM 550 O O . GLU A 1 69 ? 2.214 -7.205 -5.577 1.00 91.56 69 GLU A O 1
ATOM 555 N N . LEU A 1 70 ? 2.154 -8.310 -3.627 1.00 92.12 70 LEU A N 1
ATOM 556 C CA . LEU A 1 70 ? 0.699 -8.488 -3.606 1.00 92.12 70 LEU A CA 1
ATOM 557 C C . LEU A 1 70 ? -0.063 -7.160 -3.749 1.00 92.12 70 LEU A C 1
ATOM 559 O O . LEU A 1 70 ? -1.005 -7.045 -4.531 1.00 92.12 70 LEU A O 1
ATOM 563 N N . MET A 1 71 ? 0.353 -6.129 -3.010 1.00 90.56 71 MET A N 1
ATOM 564 C CA . MET A 1 71 ? -0.274 -4.808 -3.102 1.00 90.56 71 MET A CA 1
ATOM 565 C C . MET A 1 71 ? -0.007 -4.116 -4.453 1.00 90.56 71 MET A C 1
ATOM 567 O O . MET A 1 71 ? -0.852 -3.350 -4.915 1.00 90.56 71 MET A O 1
ATOM 571 N N . GLN A 1 72 ? 1.142 -4.357 -5.093 1.00 88.75 72 GLN A N 1
ATOM 572 C CA . GLN A 1 72 ? 1.449 -3.829 -6.429 1.00 88.75 72 GLN A CA 1
ATOM 573 C C . GLN A 1 72 ? 0.606 -4.493 -7.515 1.00 88.75 72 GLN A C 1
ATOM 575 O O . GLN A 1 72 ? 0.094 -3.795 -8.389 1.00 88.75 72 GLN A O 1
ATOM 580 N N . ASP A 1 73 ? 0.429 -5.810 -7.444 1.00 87.19 73 ASP A N 1
ATOM 581 C CA . ASP A 1 73 ? -0.365 -6.568 -8.416 1.00 87.19 73 ASP A CA 1
ATOM 582 C C . ASP A 1 73 ? -1.827 -6.106 -8.444 1.00 87.19 73 ASP A C 1
ATOM 584 O O . ASP A 1 73 ? -2.470 -6.096 -9.493 1.00 87.19 73 ASP A O 1
ATOM 588 N N . LEU A 1 74 ? -2.332 -5.640 -7.302 1.00 84.94 74 LEU A N 1
ATOM 589 C CA . LEU A 1 74 ? -3.682 -5.100 -7.147 1.00 84.94 74 LEU A CA 1
ATOM 590 C C . LEU A 1 74 ? -3.781 -3.588 -7.406 1.00 84.94 74 LEU A C 1
ATOM 592 O O . LEU A 1 74 ? -4.855 -3.009 -7.245 1.00 84.94 74 LEU A O 1
ATOM 596 N N . GLY A 1 75 ? -2.678 -2.932 -7.775 1.00 85.00 75 GLY A N 1
ATOM 597 C CA . GLY A 1 75 ? -2.635 -1.488 -8.024 1.00 85.00 75 GLY A CA 1
ATOM 598 C C . GLY A 1 75 ? -2.843 -0.626 -6.774 1.00 85.00 75 GLY A C 1
ATOM 599 O O . GLY A 1 75 ? -3.143 0.557 -6.890 1.00 85.00 75 GLY A O 1
ATOM 600 N N . LEU A 1 76 ? -2.697 -1.196 -5.572 1.00 85.38 76 LEU A N 1
ATOM 601 C CA . LEU A 1 76 ? -2.772 -0.450 -4.308 1.00 85.38 76 LEU A CA 1
ATOM 602 C C . LEU A 1 76 ? -1.504 0.356 -4.033 1.00 85.38 76 LEU A C 1
ATOM 604 O O . LEU A 1 76 ? -1.525 1.321 -3.269 1.00 85.38 76 LEU A O 1
ATOM 608 N N . LEU A 1 77 ? -0.394 -0.070 -4.629 1.00 79.75 77 LEU A N 1
ATOM 609 C CA . LEU A 1 77 ? 0.850 0.671 -4.655 1.00 79.75 77 LEU A CA 1
ATOM 610 C C . LEU A 1 77 ? 1.145 1.018 -6.104 1.00 79.75 77 LEU A C 1
ATOM 612 O O . LEU A 1 77 ? 1.357 0.120 -6.920 1.00 79.75 77 LEU A O 1
ATOM 616 N N . ASP A 1 78 ? 1.234 2.312 -6.398 1.00 63.62 78 ASP A N 1
ATOM 617 C CA . ASP A 1 78 ? 1.865 2.739 -7.636 1.00 63.62 78 ASP A CA 1
ATOM 618 C C . ASP A 1 78 ? 3.275 2.146 -7.667 1.00 63.62 78 ASP A C 1
ATOM 620 O O . ASP A 1 78 ? 4.031 2.226 -6.680 1.00 63.62 78 ASP A O 1
ATOM 624 N N . LYS A 1 79 ? 3.613 1.494 -8.791 1.00 56.09 79 LYS A N 1
ATOM 625 C CA . LYS A 1 79 ? 4.988 1.081 -9.084 1.00 56.09 79 LYS A CA 1
ATOM 626 C C . LYS A 1 79 ? 5.814 2.323 -8.884 1.00 56.09 79 LYS A C 1
ATOM 628 O O . LYS A 1 79 ? 5.620 3.305 -9.583 1.00 56.09 79 LYS A O 1
ATOM 633 N N . THR A 1 80 ? 6.594 2.316 -7.819 1.00 55.72 80 THR A N 1
ATOM 634 C CA . THR A 1 80 ? 7.066 3.560 -7.251 1.00 55.72 80 THR A CA 1
ATOM 635 C C . THR A 1 80 ? 7.982 4.193 -8.286 1.00 55.72 80 THR A C 1
ATOM 637 O O . THR A 1 80 ? 9.101 3.721 -8.476 1.00 55.72 80 THR A O 1
ATOM 640 N N . ASP A 1 81 ? 7.504 5.248 -8.945 1.00 52.25 81 ASP A N 1
ATOM 641 C CA . ASP A 1 81 ? 8.337 6.296 -9.512 1.00 52.25 81 ASP A CA 1
ATOM 642 C C . ASP A 1 81 ? 9.008 6.951 -8.307 1.00 52.25 81 ASP A C 1
ATOM 644 O O . ASP A 1 81 ? 8.614 8.014 -7.835 1.00 52.25 81 ASP A O 1
ATOM 648 N N . VAL A 1 82 ? 9.953 6.236 -7.694 1.00 56.03 82 VAL A N 1
ATOM 649 C CA . VAL A 1 82 ? 10.824 6.817 -6.687 1.00 56.03 82 VAL A CA 1
ATOM 650 C C . VAL A 1 82 ? 11.581 7.882 -7.474 1.00 56.03 82 VAL A C 1
ATOM 652 O O . VAL A 1 82 ? 12.341 7.507 -8.375 1.00 56.03 82 VAL A O 1
ATOM 655 N N . PRO A 1 83 ? 11.387 9.192 -7.222 1.00 50.88 83 PRO A N 1
ATOM 656 C CA . PRO A 1 83 ? 12.326 10.155 -7.759 1.00 50.88 83 PRO A CA 1
ATOM 657 C C . PRO A 1 83 ? 13.694 9.694 -7.269 1.00 50.88 83 PRO A C 1
ATOM 659 O O . PRO A 1 83 ? 13.866 9.427 -6.080 1.00 50.88 83 PRO A O 1
ATOM 662 N N . ALA A 1 84 ? 14.643 9.530 -8.190 1.00 57.28 84 ALA A N 1
ATOM 663 C CA . ALA A 1 84 ? 15.945 8.917 -7.925 1.00 57.28 84 ALA A CA 1
ATOM 664 C C . ALA A 1 84 ? 16.728 9.582 -6.770 1.00 57.28 84 ALA A C 1
ATOM 666 O O . ALA A 1 84 ? 17.749 9.058 -6.333 1.00 57.28 84 ALA A O 1
ATOM 667 N N . SER A 1 85 ? 16.250 10.721 -6.260 1.00 58.59 85 SER A N 1
ATOM 668 C CA . SER A 1 85 ? 16.871 11.498 -5.208 1.00 58.59 85 SER A CA 1
ATOM 669 C C . SER A 1 85 ? 15.841 12.080 -4.231 1.00 58.59 85 SER A C 1
ATOM 671 O O . SER A 1 85 ? 14.856 12.697 -4.635 1.00 58.59 85 SER A O 1
ATOM 673 N N . TYR A 1 86 ? 16.110 11.932 -2.928 1.00 59.41 86 TYR A N 1
ATOM 674 C CA . TYR A 1 86 ? 15.362 12.549 -1.817 1.00 59.41 86 TYR A CA 1
ATOM 675 C C . TYR A 1 86 ? 15.801 14.008 -1.554 1.00 59.41 86 TYR A C 1
ATOM 677 O O . TYR A 1 86 ? 15.482 14.602 -0.524 1.00 59.41 86 TYR A O 1
ATOM 685 N N . VAL A 1 87 ? 16.594 14.584 -2.461 1.00 68.00 87 VAL A N 1
ATOM 686 C CA . VAL A 1 87 ? 17.203 15.908 -2.315 1.00 68.00 87 VAL A CA 1
ATOM 687 C C . VAL A 1 87 ? 16.285 16.977 -2.933 1.00 68.00 87 VAL A C 1
ATOM 689 O O . VAL A 1 87 ? 15.751 16.752 -4.023 1.00 68.00 87 VAL A O 1
ATOM 692 N N . PRO A 1 88 ? 16.085 18.148 -2.290 1.00 61.31 88 PRO A N 1
ATOM 693 C CA . PRO A 1 88 ? 15.321 19.252 -2.870 1.00 61.31 88 PRO A CA 1
ATOM 694 C C . PRO A 1 88 ? 15.877 19.654 -4.241 1.00 61.31 88 PRO A C 1
ATOM 696 O O . PRO A 1 88 ? 17.093 19.718 -4.406 1.00 61.31 88 PRO A O 1
ATOM 699 N N . ALA A 1 89 ? 15.000 19.986 -5.194 1.00 61.22 89 ALA A N 1
ATOM 700 C CA . ALA A 1 89 ? 15.343 20.308 -6.587 1.00 61.22 89 ALA A CA 1
ATOM 701 C C . ALA A 1 89 ? 16.609 21.178 -6.812 1.00 61.22 89 ALA A C 1
ATOM 703 O O . ALA A 1 89 ? 17.368 20.850 -7.719 1.00 61.22 89 ALA A O 1
ATOM 704 N N . PRO A 1 90 ? 16.917 22.228 -6.016 1.00 64.75 90 PRO A N 1
ATOM 705 C CA . PRO A 1 90 ? 18.133 23.027 -6.229 1.00 64.75 90 PRO A CA 1
ATOM 706 C C . PRO A 1 90 ? 19.445 22.359 -5.771 1.00 64.75 90 PRO A C 1
ATOM 708 O O . PRO A 1 90 ? 20.516 22.835 -6.129 1.00 64.75 90 PRO A O 1
ATOM 711 N N . MET A 1 91 ? 19.384 21.288 -4.974 1.00 59.38 91 MET A N 1
ATOM 712 C CA . MET A 1 91 ? 20.545 20.509 -4.508 1.00 59.38 91 MET A CA 1
ATOM 713 C C . MET A 1 91 ? 20.650 19.136 -5.182 1.00 59.38 91 MET A C 1
ATOM 715 O O . MET A 1 91 ? 21.558 18.364 -4.873 1.00 59.38 91 MET A O 1
ATOM 719 N N . GLN A 1 92 ? 19.747 18.818 -6.112 1.00 64.44 92 GLN A N 1
ATOM 720 C CA . GLN A 1 92 ? 19.923 17.669 -6.989 1.00 64.44 92 GLN A CA 1
ATOM 721 C C . GLN A 1 92 ? 21.101 17.982 -7.912 1.00 64.44 92 GLN A C 1
ATOM 723 O O . GLN A 1 92 ? 20.969 18.725 -8.884 1.00 64.44 92 GLN A O 1
ATOM 728 N N . PHE A 1 93 ? 22.280 17.445 -7.588 1.00 60.69 93 PHE A N 1
ATOM 729 C CA . PHE A 1 93 ? 23.353 17.353 -8.568 1.00 60.69 93 PHE A CA 1
ATOM 730 C C . PHE A 1 93 ? 22.751 16.664 -9.783 1.00 60.69 93 PHE A C 1
ATOM 732 O O . PHE A 1 93 ? 22.149 15.602 -9.637 1.00 60.69 93 PHE A O 1
ATOM 739 N N . ALA A 1 94 ? 22.829 17.306 -10.949 1.00 57.28 94 ALA A N 1
ATOM 740 C CA . ALA A 1 94 ? 22.358 16.711 -12.183 1.00 57.28 94 ALA A CA 1
ATOM 741 C C . ALA A 1 94 ? 23.134 15.408 -12.385 1.00 57.28 94 ALA A C 1
ATOM 743 O O . ALA A 1 94 ? 24.265 15.418 -12.878 1.00 57.28 94 ALA A O 1
ATOM 744 N N . ASP A 1 95 ? 22.544 14.293 -11.962 1.00 51.53 95 ASP A N 1
ATOM 745 C CA . ASP A 1 95 ? 23.019 12.982 -12.334 1.00 51.53 95 ASP A CA 1
ATOM 746 C C . ASP A 1 95 ? 23.028 13.000 -13.855 1.00 51.53 95 ASP A C 1
ATOM 748 O O . ASP A 1 95 ? 21.985 13.150 -14.500 1.00 51.53 95 ASP A O 1
ATOM 752 N N . LYS A 1 96 ? 24.232 12.924 -14.442 1.00 55.12 96 LYS A N 1
ATOM 753 C CA . LYS A 1 96 ? 24.384 12.610 -15.865 1.00 55.12 96 LYS A CA 1
ATOM 754 C C . LYS A 1 96 ? 23.408 11.473 -16.119 1.00 55.12 96 LYS A C 1
ATOM 756 O O . LYS A 1 96 ? 23.579 10.464 -15.435 1.00 55.12 96 LYS A O 1
ATOM 761 N N . PRO A 1 97 ? 22.409 11.637 -17.008 1.00 49.91 97 PRO A N 1
ATOM 762 C CA . PRO A 1 97 ? 21.263 10.743 -17.090 1.00 49.91 97 PRO A CA 1
ATOM 763 C C . PRO A 1 97 ? 21.782 9.317 -17.046 1.00 49.91 97 PRO A C 1
ATOM 765 O O . PRO A 1 97 ? 22.488 8.892 -17.969 1.00 49.91 97 PRO A O 1
ATOM 768 N N . GLY A 1 98 ? 21.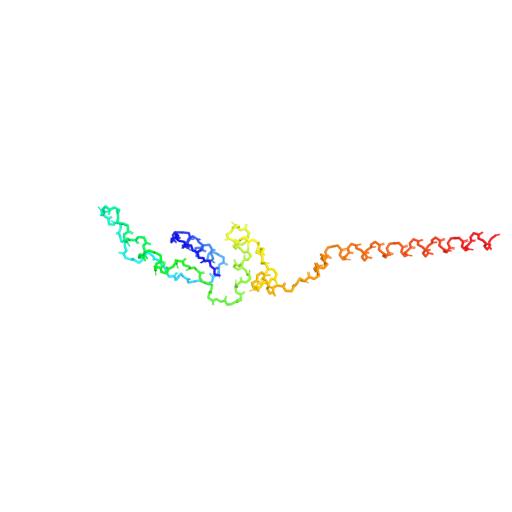553 8.659 -15.902 1.00 56.12 98 GLY A N 1
ATOM 769 C CA . GLY A 1 98 ? 22.109 7.350 -15.609 1.00 56.12 98 GLY A CA 1
ATOM 770 C C . GLY A 1 98 ? 21.728 6.469 -16.777 1.00 56.12 98 GLY A C 1
ATOM 771 O O . GLY A 1 98 ? 20.544 6.344 -17.082 1.00 56.12 98 GLY A O 1
ATOM 772 N N . ALA A 1 99 ? 22.731 6.007 -17.526 1.00 58.75 99 ALA A N 1
ATOM 773 C CA . ALA A 1 99 ? 22.501 5.382 -18.815 1.00 58.75 99 ALA A CA 1
ATOM 774 C C . ALA A 1 99 ? 21.477 4.261 -18.639 1.00 58.75 99 ALA A C 1
ATOM 776 O O . ALA A 1 99 ? 21.765 3.283 -17.951 1.00 58.75 99 ALA A O 1
ATOM 777 N N . ASP A 1 100 ? 20.301 4.449 -19.244 1.00 67.12 100 ASP A N 1
ATOM 778 C CA . ASP A 1 100 ? 19.195 3.500 -19.222 1.00 67.12 100 ASP A CA 1
ATOM 779 C C . ASP A 1 100 ? 19.762 2.082 -19.413 1.00 67.12 100 ASP A C 1
ATOM 781 O O . ASP A 1 100 ? 20.414 1.823 -20.441 1.00 67.12 100 ASP A O 1
ATOM 785 N N . PRO A 1 101 ? 19.615 1.188 -18.416 1.00 65.12 101 PRO A N 1
ATOM 786 C CA . PRO A 1 101 ? 20.262 -0.117 -18.434 1.00 65.12 101 PRO A CA 1
ATOM 787 C C . PRO A 1 101 ? 19.878 -0.909 -19.690 1.00 65.12 101 PRO A C 1
ATOM 789 O O . PRO A 1 101 ? 20.719 -1.631 -20.234 1.00 65.12 101 PRO A O 1
ATOM 792 N N . ALA A 1 102 ? 18.675 -0.689 -20.234 1.00 71.56 102 ALA A N 1
ATOM 793 C CA . ALA A 1 102 ? 18.236 -1.283 -21.490 1.00 71.56 102 ALA A CA 1
ATOM 794 C C . ALA A 1 102 ? 19.034 -0.753 -22.695 1.00 71.56 102 ALA A C 1
ATOM 796 O O . ALA A 1 102 ? 19.511 -1.532 -23.526 1.00 71.56 102 ALA A O 1
ATOM 797 N N . LYS A 1 103 ? 19.268 0.564 -22.771 1.00 74.25 103 LYS A N 1
ATOM 798 C CA . LYS A 1 103 ? 20.073 1.181 -23.843 1.00 74.25 103 LYS A CA 1
ATOM 799 C C . LYS A 1 103 ? 21.543 0.785 -23.752 1.00 74.25 103 LYS A C 1
ATOM 801 O O . LYS A 1 103 ? 22.190 0.610 -24.784 1.00 74.25 103 LYS A O 1
ATOM 806 N N . ARG A 1 104 ? 22.084 0.621 -22.541 1.00 75.75 104 ARG A N 1
ATOM 807 C CA . ARG A 1 104 ? 23.468 0.168 -22.336 1.00 75.75 104 ARG A CA 1
ATOM 808 C C . ARG A 1 104 ? 23.658 -1.264 -22.832 1.00 75.75 104 ARG A C 1
ATOM 810 O O . ARG A 1 104 ? 24.610 -1.524 -23.566 1.00 75.75 104 ARG A O 1
ATOM 817 N N . LEU A 1 105 ? 22.729 -2.161 -22.504 1.00 81.38 105 LEU A N 1
ATOM 818 C CA . LEU A 1 105 ? 22.761 -3.550 -22.961 1.00 81.38 105 LEU A CA 1
ATOM 819 C C . LEU A 1 105 ? 22.593 -3.652 -24.485 1.00 81.38 105 LEU A C 1
ATOM 821 O O . LEU A 1 105 ? 23.310 -4.408 -25.138 1.00 81.38 105 LEU A O 1
ATOM 825 N N . MET A 1 106 ? 21.706 -2.837 -25.067 1.00 88.06 106 MET A N 1
ATOM 826 C CA . MET A 1 106 ? 21.524 -2.752 -26.518 1.00 88.06 106 MET A CA 1
ATOM 827 C C . MET A 1 106 ? 22.808 -2.308 -27.227 1.00 88.06 106 MET A C 1
ATOM 829 O O . MET A 1 106 ? 23.212 -2.949 -28.196 1.00 88.06 106 MET A O 1
ATOM 833 N N . ARG A 1 107 ? 23.485 -1.256 -26.738 1.00 81.94 107 ARG A N 1
ATOM 834 C CA . ARG A 1 107 ? 24.755 -0.797 -27.327 1.00 81.94 107 ARG A CA 1
ATOM 835 C C . ARG A 1 107 ? 25.812 -1.892 -27.301 1.00 81.94 107 ARG A C 1
ATOM 837 O O . ARG A 1 107 ? 26.430 -2.125 -28.331 1.00 81.94 107 ARG A O 1
ATOM 844 N N . ILE A 1 108 ? 25.963 -2.594 -26.175 1.00 91.12 108 ILE A N 1
ATOM 845 C CA . ILE A 1 108 ? 26.919 -3.704 -26.046 1.00 91.12 108 ILE A CA 1
ATOM 846 C C . ILE A 1 108 ? 26.619 -4.800 -27.080 1.00 91.12 108 ILE A C 1
ATOM 848 O O . ILE A 1 108 ? 27.521 -5.219 -27.809 1.00 91.12 108 ILE A O 1
ATOM 852 N N . LYS A 1 109 ? 25.350 -5.219 -27.211 1.00 87.06 109 LYS A N 1
ATOM 853 C CA . LYS A 1 109 ? 24.938 -6.227 -28.205 1.00 87.06 109 LYS A CA 1
ATOM 854 C C . LYS A 1 109 ? 25.255 -5.783 -29.636 1.00 87.06 109 LYS A C 1
ATOM 856 O O . LYS A 1 109 ? 25.823 -6.560 -30.398 1.00 87.06 109 LYS A O 1
ATOM 861 N N . VAL A 1 110 ? 24.938 -4.536 -29.990 1.00 91.50 110 VAL A N 1
ATOM 862 C CA . VAL A 1 110 ? 25.189 -3.992 -31.336 1.00 91.50 110 VAL A CA 1
ATOM 863 C C . VAL A 1 110 ? 26.686 -3.893 -31.628 1.00 91.50 110 VAL A C 1
ATOM 865 O O . VAL A 1 110 ? 27.121 -4.301 -32.703 1.00 91.50 110 VAL A O 1
ATOM 868 N N . THR A 1 111 ? 27.496 -3.424 -30.673 1.00 91.38 111 THR A N 1
ATOM 869 C CA . THR A 1 111 ? 28.954 -3.349 -30.855 1.00 91.38 111 THR A CA 1
ATOM 870 C C . THR A 1 111 ? 29.578 -4.723 -31.050 1.00 91.38 111 THR A C 1
ATOM 872 O O . THR A 1 111 ? 30.469 -4.877 -31.881 1.00 91.38 111 THR A O 1
ATOM 875 N N . MET A 1 112 ? 29.084 -5.736 -30.333 1.00 87.12 112 MET A N 1
ATOM 876 C CA . MET A 1 112 ? 29.609 -7.090 -30.454 1.00 87.12 112 MET A CA 1
ATOM 877 C C . MET A 1 112 ? 29.247 -7.716 -31.810 1.00 87.12 112 MET A C 1
ATOM 879 O O . MET A 1 112 ? 30.099 -8.334 -32.445 1.00 87.12 112 MET A O 1
ATOM 883 N N . LEU A 1 113 ? 28.020 -7.493 -32.296 1.00 91.81 113 LEU A N 1
ATOM 884 C CA . LEU A 1 113 ? 27.598 -7.940 -33.626 1.00 91.81 113 LEU A CA 1
ATOM 885 C C . LEU A 1 113 ? 28.441 -7.282 -34.728 1.00 91.81 113 LEU A C 1
ATOM 887 O O . LEU A 1 113 ? 28.910 -7.960 -35.639 1.00 91.81 113 LEU A O 1
ATOM 891 N N . PHE A 1 114 ? 28.684 -5.975 -34.623 1.00 94.12 114 PHE A N 1
ATOM 892 C CA . PHE A 1 114 ? 29.506 -5.258 -35.594 1.00 94.12 114 PHE A CA 1
ATOM 893 C C . PHE A 1 114 ? 30.953 -5.766 -35.603 1.00 94.12 114 PHE A C 1
ATOM 895 O O . PHE A 1 114 ? 31.504 -6.025 -36.671 1.00 94.12 114 PHE A O 1
ATOM 902 N N . ALA A 1 115 ? 31.546 -5.991 -34.426 1.00 93.06 115 ALA A N 1
ATOM 903 C CA . ALA A 1 115 ? 32.879 -6.580 -34.315 1.00 93.06 115 ALA A CA 1
ATOM 904 C C . ALA A 1 115 ? 32.952 -7.958 -34.993 1.00 93.06 115 ALA A C 1
ATOM 906 O O . ALA A 1 115 ? 33.897 -8.230 -35.731 1.00 93.06 115 ALA A O 1
ATOM 907 N N . MET A 1 116 ? 31.930 -8.800 -34.814 1.00 90.25 116 MET A N 1
ATOM 908 C CA . MET A 1 116 ? 31.852 -10.106 -35.469 1.00 90.25 116 MET A CA 1
ATOM 909 C C . MET A 1 116 ? 31.806 -9.981 -36.999 1.00 90.25 116 MET A C 1
ATOM 911 O O . MET A 1 116 ? 32.548 -10.678 -37.688 1.00 90.25 116 MET A O 1
ATOM 915 N N . VAL A 1 117 ? 30.993 -9.067 -37.537 1.00 92.69 117 VAL A N 1
ATOM 916 C CA . VAL A 1 117 ? 30.905 -8.825 -38.988 1.00 92.69 117 VAL A CA 1
ATOM 917 C C . VAL A 1 117 ? 32.237 -8.330 -39.552 1.00 92.69 117 VAL A C 1
ATOM 919 O O . VAL A 1 117 ? 32.668 -8.811 -40.596 1.00 92.69 117 VAL A O 1
ATOM 922 N N . VAL A 1 118 ? 32.927 -7.423 -38.856 1.00 93.25 118 VAL A N 1
ATOM 923 C CA . VAL A 1 118 ? 34.243 -6.917 -39.281 1.00 93.25 118 VAL A CA 1
ATOM 924 C C . VAL A 1 118 ? 35.290 -8.029 -39.283 1.00 93.25 118 VAL A C 1
ATOM 926 O O . VAL A 1 118 ? 36.066 -8.134 -40.230 1.00 93.25 118 VAL A O 1
ATOM 929 N N . ILE A 1 119 ? 35.298 -8.886 -38.262 1.00 91.19 119 ILE A N 1
ATOM 930 C CA . ILE A 1 119 ? 36.229 -10.016 -38.167 1.00 91.19 119 ILE A CA 1
ATOM 931 C C . ILE A 1 119 ? 35.986 -11.018 -39.305 1.00 91.19 119 ILE A C 1
ATOM 933 O O . ILE A 1 119 ? 36.927 -11.400 -40.001 1.00 91.19 119 ILE A O 1
ATOM 937 N N . VAL A 1 120 ? 34.732 -11.415 -39.536 1.00 90.38 120 VAL A N 1
ATOM 938 C CA . VAL A 1 120 ? 34.372 -12.372 -40.596 1.00 90.38 120 VAL A CA 1
ATOM 939 C C . VAL A 1 120 ? 34.608 -11.777 -41.985 1.00 90.38 120 VAL A C 1
ATOM 941 O O . VAL A 1 120 ? 35.207 -12.430 -42.839 1.00 90.38 120 VAL A O 1
ATOM 944 N N . GLY A 1 121 ? 34.205 -10.525 -42.207 1.00 90.19 121 GLY A N 1
ATOM 945 C CA . GLY A 1 121 ? 34.428 -9.812 -43.464 1.00 90.19 121 GLY A CA 1
ATOM 946 C C . GLY A 1 121 ? 35.913 -9.601 -43.758 1.00 90.19 121 GLY A C 1
ATOM 947 O O . GLY A 1 121 ? 36.354 -9.818 -44.883 1.00 90.19 121 GLY A O 1
ATOM 948 N N . GLY A 1 122 ? 36.707 -9.262 -42.740 1.00 89.06 122 GLY A N 1
ATOM 949 C CA . GLY A 1 122 ? 38.160 -9.138 -42.851 1.00 89.06 122 GLY A CA 1
ATOM 950 C C . GLY A 1 122 ? 38.845 -10.468 -43.167 1.00 89.06 122 GLY A C 1
ATOM 951 O O . GLY A 1 122 ? 39.744 -10.507 -44.009 1.00 89.06 122 GLY A O 1
ATOM 952 N N . MET A 1 123 ? 38.394 -11.568 -42.554 1.00 86.50 123 MET A N 1
ATOM 953 C CA . MET A 1 123 ? 38.876 -12.912 -42.887 1.00 86.50 123 MET A CA 1
ATOM 954 C C . MET A 1 123 ? 38.529 -13.305 -44.326 1.00 86.50 123 MET A C 1
ATOM 956 O O . MET A 1 123 ? 39.407 -13.780 -45.043 1.00 86.50 123 MET A O 1
ATOM 960 N N . MET A 1 124 ? 37.297 -13.054 -44.783 1.00 84.25 124 MET A N 1
ATOM 961 C CA . MET A 1 124 ? 36.917 -13.308 -46.177 1.00 84.25 124 MET A CA 1
ATOM 962 C C . MET A 1 124 ? 37.730 -12.457 -47.154 1.00 84.25 124 MET A C 1
ATOM 964 O O . MET A 1 124 ? 38.270 -12.999 -48.111 1.00 84.25 124 MET A O 1
ATOM 968 N N . ALA A 1 125 ? 37.878 -11.155 -46.912 1.00 84.81 125 ALA A N 1
ATOM 969 C CA . ALA A 1 125 ? 38.641 -10.269 -47.790 1.00 84.81 125 ALA A CA 1
ATOM 970 C C . ALA A 1 125 ? 40.111 -10.702 -47.912 1.00 84.81 125 ALA A C 1
ATOM 972 O O . ALA A 1 125 ? 40.667 -10.714 -49.010 1.00 84.81 125 ALA A O 1
ATOM 973 N N . ARG A 1 126 ? 40.734 -11.127 -46.804 1.00 85.69 126 ARG A N 1
ATOM 974 C CA . ARG A 1 126 ? 42.085 -11.701 -46.838 1.00 85.69 126 ARG A CA 1
ATOM 975 C C . ARG A 1 126 ? 42.148 -13.023 -47.593 1.00 85.69 126 ARG A C 1
ATOM 977 O O . ARG A 1 126 ? 43.094 -13.222 -48.344 1.00 85.69 126 ARG A O 1
ATOM 984 N N . ALA A 1 127 ? 41.157 -13.895 -47.429 1.00 77.06 127 ALA A N 1
ATOM 985 C CA . ALA A 1 127 ? 41.091 -15.154 -48.165 1.00 77.06 127 ALA A CA 1
ATOM 986 C C . ALA A 1 127 ? 40.907 -14.944 -49.680 1.00 77.06 127 ALA A C 1
ATOM 988 O O . ALA A 1 127 ? 41.463 -15.704 -50.464 1.00 77.06 127 ALA A O 1
ATOM 989 N N . TYR A 1 128 ? 40.175 -13.903 -50.093 1.00 79.88 128 TYR A N 1
ATOM 990 C CA . TYR A 1 128 ? 40.001 -13.537 -51.504 1.00 79.88 128 TYR A CA 1
ATOM 991 C C . TYR A 1 128 ? 41.255 -12.921 -52.133 1.00 79.88 128 TYR A C 1
ATOM 993 O O . TYR A 1 128 ? 41.501 -13.150 -53.307 1.00 79.88 128 TYR A O 1
ATOM 1001 N N . LEU A 1 129 ? 42.045 -12.152 -51.378 1.00 78.75 129 LEU A N 1
ATOM 1002 C CA . LEU A 1 129 ? 43.295 -11.556 -51.873 1.00 78.75 129 LEU A CA 1
ATOM 1003 C C . LEU A 1 129 ? 44.475 -12.540 -51.899 1.00 78.75 129 LEU A C 1
ATOM 1005 O O . LEU A 1 129 ? 45.474 -12.274 -52.559 1.00 78.75 129 LEU A O 1
ATOM 1009 N N . ALA A 1 130 ? 44.383 -13.645 -51.156 1.00 66.69 130 ALA A N 1
ATOM 1010 C CA . ALA A 1 130 ? 45.416 -14.678 -51.073 1.00 66.69 130 ALA A CA 1
ATOM 1011 C C . ALA A 1 130 ? 45.198 -15.856 -52.046 1.00 66.69 130 ALA A C 1
ATOM 1013 O O . ALA A 1 130 ? 45.930 -16.843 -51.967 1.00 66.69 130 ALA A O 1
ATOM 1014 N N . ARG A 1 131 ? 44.189 -15.775 -52.921 1.00 57.75 131 ARG A N 1
ATOM 1015 C CA . ARG A 1 131 ? 43.846 -16.779 -53.933 1.00 57.75 131 ARG A CA 1
ATOM 1016 C C . ARG A 1 131 ? 44.078 -16.226 -55.330 1.00 57.75 131 ARG A C 1
ATOM 1018 O O . ARG A 1 131 ? 44.495 -17.035 -56.185 1.00 57.75 131 ARG A O 1
#

Organism: NCBI:txid1121015

Sequence (131 aa):
MFTSARFENVQRVADMLSEAGIENRIMGGPGYKGYSRRQFSYADKKAQAQETQASVWVIKSDDYKQARELMQDLGLLDKTDVPASYVPAPMQFADKPGADPAKRLMRIKVTMLFAMVVIVGGMMARAYLAR

Secondary structure (DSSP, 8-state):
-EEES-HHHHHHHHHHHHHTT--EEEES---S---------TTHHHHHTTSPPEEEEES-STTHHHHHHHHHHTTSS------S--S-GGG---------HHHHHHHHHHHHHHHHHHHHHHHHHHHHHT-

Solvent-accessible surface area (backbone atoms only — not comparable to full-atom values): 8045 Å² total; per-residue (Å²): 117,52,76,34,93,48,47,68,59,34,49,56,52,49,51,53,36,47,75,72,70,41,59,65,46,77,42,58,53,90,73,83,73,67,90,67,94,63,78,91,54,82,69,52,60,63,54,55,74,69,51,66,61,16,25,30,37,64,70,50,76,82,48,49,63,59,54,50,52,57,35,38,78,71,62,76,37,73,80,73,81,63,68,96,58,97,53,60,79,94,68,48,71,80,66,70,75,71,71,54,67,66,60,53,52,50,51,54,54,53,52,51,52,51,52,50,51,51,53,53,50,51,52,49,53,52,56,61,74,75,108

Radius of gyration: 28.5 Å; Cα contacts (8 Å, |Δi|>4): 84; chains: 1; bounding box: 72×41×73 Å

Mean predicted aligned error: 16.59 Å

pLDDT: mean 77.95, std 15.56, range [49.91, 96.38]